Protein AF-A0A920V6V1-F1 (afdb_monomer_lite)

Foldseek 3Di:
DVLVVLVVQLVVLVVVLVVLVVVCVVPPDPVSVVVNLVSVLSNLVSVLFNCQLVVDDDDVSVVSQLVSLLSVQLVVLVVLLVVLVVCVVVVPVVSVDPVVSVVSVVSSVVSNVVSVVVSVVADWAWFADPSTIHTDSFHDAPGHPDPPRHGPNVVVVVVVVVVVD

Structure (mmCIF, N/CA/C/O backbone):
data_AF-A0A920V6V1-F1
#
_entry.id   AF-A0A920V6V1-F1
#
loop_
_atom_site.group_PDB
_atom_site.id
_atom_site.type_symbol
_atom_site.label_atom_id
_atom_site.label_alt_id
_atom_site.label_comp_id
_atom_site.label_asym_id
_atom_site.label_entity_id
_atom_site.label_seq_id
_atom_site.pdbx_PDB_ins_code
_atom_site.Cartn_x
_atom_site.Cartn_y
_atom_site.Cartn_z
_atom_site.occupancy
_atom_site.B_iso_or_equiv
_atom_site.auth_seq_id
_atom_site.auth_comp_id
_atom_site.auth_asym_id
_atom_site.auth_atom_id
_atom_site.pdbx_PDB_model_num
ATOM 1 N N . MET A 1 1 ? -4.282 -15.819 -17.082 1.00 74.38 1 MET A N 1
ATOM 2 C CA . MET A 1 1 ? -3.693 -14.475 -17.277 1.00 74.38 1 MET A CA 1
ATOM 3 C C . MET A 1 1 ? -3.784 -13.715 -15.964 1.00 74.38 1 MET A C 1
ATOM 5 O O . MET A 1 1 ? -4.889 -13.509 -15.476 1.00 74.38 1 MET A O 1
ATOM 9 N N . ILE A 1 2 ? -2.648 -13.358 -15.366 1.00 83.06 2 ILE A N 1
ATOM 10 C CA . ILE A 1 2 ? -2.590 -12.771 -14.015 1.00 83.06 2 ILE A CA 1
ATOM 11 C C . ILE A 1 2 ? -3.298 -11.410 -13.974 1.00 83.06 2 ILE A C 1
ATOM 13 O O . ILE A 1 2 ? -4.070 -11.145 -13.056 1.00 83.06 2 ILE A O 1
ATOM 17 N N . THR A 1 3 ? -3.125 -10.590 -15.011 1.00 85.62 3 THR A N 1
ATOM 18 C CA . THR A 1 3 ? -3.730 -9.257 -15.105 1.00 85.62 3 THR A CA 1
ATOM 19 C C . THR A 1 3 ? -5.258 -9.281 -15.039 1.00 85.62 3 THR A C 1
ATOM 21 O O . THR A 1 3 ? -5.847 -8.470 -14.333 1.00 85.62 3 THR A O 1
ATOM 24 N N . ILE A 1 4 ? -5.915 -10.250 -15.690 1.00 87.44 4 ILE A N 1
ATOM 25 C CA . ILE A 1 4 ? -7.382 -10.403 -15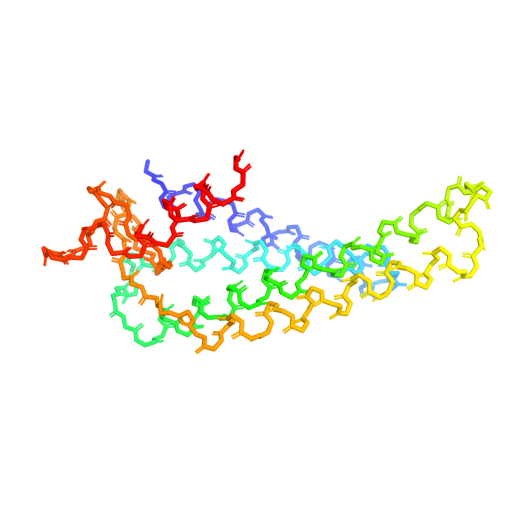.636 1.00 87.44 4 ILE A CA 1
ATOM 26 C C . ILE A 1 4 ? -7.854 -10.647 -14.198 1.00 87.44 4 ILE A C 1
ATOM 28 O O . ILE A 1 4 ? -8.864 -10.087 -13.777 1.00 87.44 4 ILE A O 1
ATOM 32 N N . GLY A 1 5 ? -7.097 -11.434 -13.427 1.00 88.38 5 GLY A N 1
ATOM 33 C CA . GLY A 1 5 ? -7.378 -11.656 -12.011 1.00 88.38 5 GLY A CA 1
ATOM 34 C C . GLY A 1 5 ? -7.348 -10.354 -11.211 1.00 88.38 5 GLY A C 1
ATOM 35 O O . GLY A 1 5 ? -8.292 -10.065 -10.483 1.00 88.38 5 GLY A O 1
ATOM 36 N N . TYR A 1 6 ? -6.320 -9.522 -11.401 1.00 89.12 6 TYR A N 1
ATOM 37 C CA . TYR A 1 6 ? -6.229 -8.224 -10.721 1.00 89.12 6 TYR A CA 1
ATOM 38 C C . TYR A 1 6 ? -7.289 -7.223 -11.179 1.00 89.12 6 TYR A C 1
ATOM 40 O O . TYR A 1 6 ? -7.801 -6.483 -10.347 1.00 89.12 6 TYR A O 1
ATOM 48 N N . ILE A 1 7 ? -7.683 -7.229 -12.457 1.00 90.25 7 ILE A N 1
ATOM 49 C CA . ILE A 1 7 ? -8.811 -6.422 -12.949 1.00 90.25 7 ILE A CA 1
ATOM 50 C C . ILE A 1 7 ? -10.103 -6.833 -12.239 1.00 90.25 7 ILE A C 1
ATOM 52 O O . ILE A 1 7 ? -10.860 -5.976 -11.786 1.00 90.25 7 ILE A O 1
ATOM 56 N N . PHE A 1 8 ? -10.346 -8.137 -12.107 1.00 93.00 8 PHE A N 1
ATOM 57 C CA . PHE A 1 8 ? -11.523 -8.651 -11.415 1.00 93.00 8 PHE A CA 1
ATOM 58 C C . PHE A 1 8 ? -11.520 -8.278 -9.926 1.00 93.00 8 PHE A C 1
ATOM 60 O O . PHE A 1 8 ? -12.523 -7.777 -9.419 1.00 93.00 8 PHE A O 1
ATOM 67 N N . ILE A 1 9 ? -10.382 -8.442 -9.241 1.00 91.94 9 ILE A N 1
ATOM 68 C CA . ILE A 1 9 ? -10.220 -8.031 -7.839 1.00 91.94 9 ILE A CA 1
ATOM 69 C C . ILE A 1 9 ? -10.428 -6.520 -7.697 1.00 91.94 9 ILE A C 1
ATOM 71 O O . ILE A 1 9 ? -11.175 -6.097 -6.820 1.00 91.94 9 ILE A O 1
ATOM 75 N N . ALA A 1 10 ? -9.835 -5.705 -8.574 1.00 92.19 10 ALA A N 1
ATOM 76 C CA . ALA A 1 10 ? -10.013 -4.257 -8.565 1.00 92.19 10 ALA A CA 1
ATOM 77 C C . ALA A 1 10 ? -11.485 -3.877 -8.774 1.00 92.19 10 ALA A C 1
ATOM 79 O O . ALA A 1 10 ? -12.010 -3.033 -8.057 1.00 92.19 10 ALA A O 1
ATOM 80 N N . PHE A 1 11 ? -12.195 -4.525 -9.696 1.00 93.81 11 PHE A N 1
ATOM 81 C CA . PHE A 1 11 ? -13.616 -4.264 -9.910 1.00 93.81 11 PHE A CA 1
ATOM 82 C C . PHE A 1 11 ? -14.463 -4.604 -8.674 1.00 93.81 11 PHE A C 1
ATOM 84 O O . PHE A 1 11 ? -15.265 -3.783 -8.226 1.00 93.81 11 PHE A O 1
ATOM 91 N N . LEU A 1 12 ? -14.255 -5.783 -8.080 1.00 93.81 12 LEU A N 1
ATOM 92 C CA . LEU A 1 12 ? -14.957 -6.184 -6.860 1.00 93.81 12 LEU A CA 1
ATOM 93 C C . LEU A 1 12 ? -14.634 -5.257 -5.685 1.00 93.81 12 LEU A C 1
ATOM 95 O O . LEU A 1 12 ? -15.541 -4.821 -4.977 1.00 93.81 12 LEU A O 1
ATOM 99 N N . ALA A 1 13 ? -13.360 -4.910 -5.501 1.00 92.31 13 ALA A N 1
ATOM 100 C CA . ALA A 1 13 ? -12.928 -3.985 -4.462 1.00 92.31 13 ALA A CA 1
ATOM 101 C C . ALA A 1 13 ? -13.545 -2.592 -4.661 1.00 92.31 13 ALA A C 1
ATOM 103 O O . ALA A 1 13 ? -13.976 -1.982 -3.686 1.00 92.31 13 ALA A O 1
ATOM 104 N N . ALA A 1 14 ? -13.678 -2.118 -5.906 1.00 92.81 14 ALA A N 1
ATOM 105 C CA . ALA A 1 14 ? -14.354 -0.861 -6.221 1.00 92.81 14 ALA A CA 1
ATOM 106 C C . ALA A 1 14 ? -15.838 -0.908 -5.838 1.00 92.81 14 ALA A C 1
ATOM 108 O O . ALA A 1 14 ? -16.343 0.014 -5.201 1.00 92.81 14 ALA A O 1
ATOM 109 N N . ALA A 1 15 ? -16.537 -1.992 -6.189 1.00 93.50 15 ALA A N 1
ATOM 110 C CA . ALA A 1 15 ? -17.945 -2.173 -5.847 1.00 93.50 15 ALA A CA 1
ATOM 111 C C . ALA A 1 15 ? -18.155 -2.197 -4.322 1.00 93.50 15 ALA A C 1
ATOM 113 O O . ALA A 1 15 ? -19.020 -1.488 -3.799 1.00 93.50 15 ALA A O 1
ATOM 114 N N . CYS A 1 16 ? -17.313 -2.941 -3.601 1.00 92.12 16 CYS A N 1
ATOM 115 C CA . CYS A 1 16 ? -17.302 -2.963 -2.140 1.00 92.12 16 CYS A CA 1
ATOM 116 C C . CYS A 1 16 ? -16.997 -1.582 -1.547 1.00 92.12 16 CYS A C 1
ATOM 118 O O . CYS A 1 16 ? -17.663 -1.168 -0.599 1.00 92.12 16 CYS A O 1
ATOM 120 N N . LEU A 1 17 ? -16.037 -0.847 -2.116 1.00 92.69 17 LEU A N 1
ATOM 121 C CA . LEU A 1 17 ? -15.670 0.495 -1.671 1.00 92.69 17 LEU A CA 1
ATOM 122 C C . LEU A 1 17 ? -16.827 1.482 -1.846 1.00 92.69 17 LEU A C 1
ATOM 124 O O . LEU A 1 17 ? -17.127 2.232 -0.920 1.00 92.69 17 LEU A O 1
ATOM 128 N N . VAL A 1 18 ? -17.510 1.460 -2.994 1.00 93.25 18 VAL A N 1
ATOM 129 C CA . VAL A 1 18 ? -18.689 2.302 -3.252 1.00 93.25 18 VAL A CA 1
ATOM 130 C C . VAL A 1 18 ? -19.800 1.980 -2.258 1.00 93.25 18 VAL A C 1
ATOM 132 O O . VAL A 1 18 ? -20.374 2.894 -1.664 1.00 93.25 18 VAL A O 1
ATOM 135 N N . TYR A 1 19 ? -20.077 0.696 -2.021 1.00 91.81 19 TYR A N 1
ATOM 136 C CA . TYR A 1 19 ? -21.077 0.279 -1.040 1.00 91.81 19 TYR A CA 1
ATOM 137 C C . TYR A 1 19 ? -20.712 0.734 0.383 1.00 91.81 19 TYR A C 1
ATOM 139 O O . TYR A 1 19 ? -21.538 1.330 1.078 1.00 91.81 19 TYR A O 1
ATOM 147 N N . ALA A 1 20 ? -19.462 0.521 0.801 1.00 88.62 20 ALA A N 1
ATOM 148 C CA . ALA A 1 20 ? -18.961 0.935 2.108 1.00 88.62 20 ALA A CA 1
ATOM 149 C C . ALA A 1 20 ? -18.998 2.462 2.281 1.00 88.62 20 ALA A C 1
ATOM 151 O O . ALA A 1 20 ? -19.408 2.950 3.334 1.00 88.62 20 ALA A O 1
ATOM 152 N N . ALA A 1 21 ? -18.640 3.223 1.245 1.00 91.06 21 ALA A N 1
ATOM 153 C CA . ALA A 1 21 ? -18.703 4.681 1.250 1.00 91.06 21 ALA A CA 1
ATOM 154 C C . ALA A 1 21 ? -20.143 5.190 1.360 1.00 91.06 21 ALA A C 1
ATOM 156 O O . ALA A 1 21 ? -20.428 6.056 2.185 1.00 91.06 21 ALA A O 1
ATOM 157 N N . GLN A 1 22 ? -21.080 4.613 0.603 1.00 91.44 22 GLN A N 1
ATOM 158 C CA . GLN A 1 22 ? -22.499 4.954 0.723 1.00 91.44 22 GLN A CA 1
ATOM 159 C C . GLN A 1 22 ? -23.052 4.630 2.117 1.00 91.44 22 GLN A C 1
ATOM 161 O O . GLN A 1 22 ? -23.811 5.422 2.680 1.00 91.44 22 GLN A O 1
ATOM 166 N N . ALA A 1 23 ? -22.672 3.487 2.691 1.00 89.12 23 ALA A N 1
ATOM 167 C CA . ALA A 1 23 ? -23.061 3.114 4.046 1.00 89.12 23 ALA A CA 1
ATOM 168 C C . ALA A 1 23 ? -22.488 4.089 5.090 1.00 89.12 23 ALA A C 1
ATOM 170 O O . ALA A 1 23 ? -23.218 4.529 5.981 1.00 89.12 23 ALA A O 1
ATOM 171 N N . TYR A 1 24 ? -21.222 4.489 4.941 1.00 89.75 24 TYR A N 1
ATOM 172 C CA . TYR A 1 24 ? -20.563 5.456 5.818 1.00 89.75 24 TYR A CA 1
ATOM 173 C C 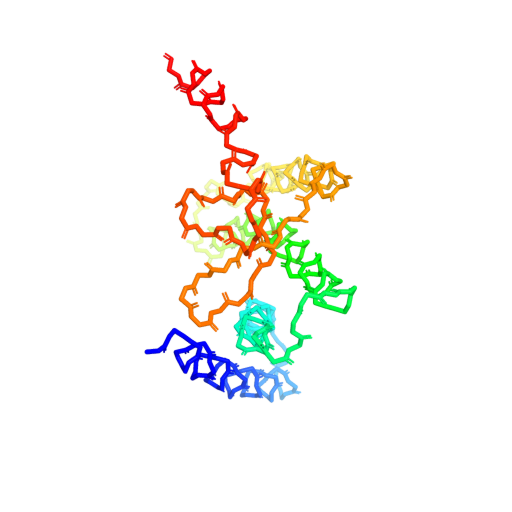. TYR A 1 24 ? -21.215 6.843 5.756 1.00 89.75 24 TYR A C 1
ATOM 175 O O . TYR A 1 24 ? -21.481 7.434 6.800 1.00 89.75 24 TYR A O 1
ATOM 183 N N . LEU A 1 25 ? -21.544 7.338 4.557 1.00 90.19 25 LEU A N 1
ATOM 184 C CA . LEU A 1 25 ? -22.213 8.633 4.381 1.00 90.19 25 LEU A CA 1
ATOM 185 C C . LEU A 1 25 ? -23.606 8.667 5.025 1.00 90.19 25 LEU A C 1
ATOM 187 O O . LEU A 1 25 ? -24.026 9.705 5.528 1.00 90.19 25 LEU A O 1
ATOM 191 N N . LYS A 1 26 ? -24.325 7.537 5.036 1.00 92.12 26 LYS A N 1
ATOM 192 C CA . LYS A 1 26 ? -25.640 7.434 5.688 1.00 92.12 26 LYS A CA 1
ATOM 193 C C . LYS A 1 26 ? -25.534 7.322 7.208 1.00 92.12 26 LYS A C 1
ATOM 195 O O . LYS A 1 26 ? -26.396 7.842 7.912 1.00 92.12 26 LYS A O 1
ATOM 200 N N . ARG A 1 27 ? -24.534 6.597 7.719 1.00 88.56 27 ARG A N 1
ATOM 201 C CA . ARG A 1 27 ? -24.313 6.374 9.157 1.00 88.56 27 ARG A CA 1
ATOM 202 C C . ARG A 1 27 ? -22.812 6.315 9.459 1.00 88.56 27 ARG A C 1
ATOM 204 O O . ARG A 1 27 ? -22.235 5.223 9.427 1.00 88.56 27 ARG A O 1
ATOM 211 N N . PRO A 1 28 ? -22.171 7.452 9.781 1.00 85.25 28 PRO A N 1
ATOM 212 C CA . PRO A 1 28 ? -20.742 7.467 10.050 1.00 85.25 28 PRO A CA 1
ATOM 213 C C . PRO A 1 28 ? -20.438 6.648 11.309 1.00 85.25 28 PRO A C 1
ATOM 215 O O . PRO A 1 28 ? -20.948 6.922 12.394 1.00 85.25 28 PRO A O 1
ATOM 218 N N . ASN A 1 29 ? -19.601 5.621 11.161 1.00 83.75 29 ASN A N 1
ATOM 219 C CA . ASN A 1 29 ? -19.160 4.751 12.250 1.00 83.75 29 ASN A CA 1
ATOM 220 C C . ASN A 1 29 ? -17.664 4.438 12.087 1.00 83.75 29 ASN A C 1
ATOM 222 O O . ASN A 1 29 ? -17.178 4.229 10.974 1.00 83.75 29 ASN A O 1
ATOM 226 N N . LYS A 1 30 ? -16.941 4.363 13.210 1.00 80.81 30 LYS A N 1
ATOM 227 C CA . LYS A 1 30 ? -15.529 3.964 13.286 1.00 80.81 30 LYS A CA 1
ATOM 228 C C . LYS A 1 30 ? -15.278 2.577 12.675 1.00 80.81 30 LYS A C 1
ATOM 230 O O . LYS A 1 30 ? -14.267 2.393 12.010 1.00 80.81 30 LYS A O 1
ATOM 235 N N . MET A 1 31 ? -16.211 1.631 12.832 1.00 75.62 31 MET A N 1
ATOM 236 C CA . MET A 1 31 ? -16.114 0.304 12.199 1.00 75.62 31 MET A CA 1
ATOM 237 C C . MET A 1 31 ? -16.175 0.377 10.668 1.00 75.62 31 MET A C 1
ATOM 239 O O . MET A 1 31 ? -15.414 -0.298 9.988 1.00 75.62 31 MET A O 1
ATOM 243 N N . LEU A 1 32 ? -17.047 1.225 10.115 1.00 79.94 32 LEU A N 1
ATOM 244 C CA . LEU A 1 32 ? -17.133 1.426 8.665 1.00 79.94 32 LEU A CA 1
ATOM 245 C C . LEU A 1 32 ? -15.858 2.076 8.122 1.00 79.94 32 LEU A C 1
ATOM 247 O O . LEU A 1 32 ? -15.385 1.673 7.068 1.00 79.94 32 LEU A O 1
ATOM 251 N N . LEU A 1 33 ? -15.258 3.010 8.865 1.00 80.88 33 LEU A N 1
ATOM 252 C CA . LEU A 1 33 ? -13.973 3.619 8.504 1.00 80.88 33 LEU A CA 1
ATOM 253 C C . LEU A 1 33 ? -12.840 2.576 8.456 1.00 80.88 33 LEU A C 1
ATOM 255 O O . LEU A 1 33 ? -12.033 2.586 7.528 1.00 80.88 33 LEU A O 1
ATOM 259 N N . LEU A 1 34 ? -12.841 1.631 9.402 1.00 77.44 34 LEU A N 1
ATOM 260 C CA . LEU A 1 34 ? -11.922 0.488 9.442 1.00 77.44 34 LEU A CA 1
ATOM 261 C C . LEU A 1 34 ? -12.076 -0.481 8.269 1.00 77.44 34 LEU A C 1
ATOM 263 O O . LEU A 1 34 ? -11.122 -1.176 7.949 1.00 77.44 34 LEU A O 1
ATOM 267 N N . ILE A 1 35 ? -13.241 -0.529 7.626 1.00 82.31 35 ILE A N 1
ATOM 268 C CA . ILE A 1 35 ? -13.458 -1.310 6.400 1.00 82.31 35 ILE A CA 1
ATOM 269 C C . ILE A 1 35 ? -13.061 -0.481 5.177 1.00 82.31 35 ILE A C 1
ATOM 271 O O . ILE A 1 35 ? -12.424 -0.983 4.253 1.00 82.31 35 ILE A O 1
ATOM 275 N N . LEU A 1 36 ? -13.414 0.803 5.172 1.00 86.94 36 LEU A N 1
ATOM 276 C CA . LEU A 1 36 ? -13.255 1.694 4.028 1.00 86.94 36 LEU A CA 1
ATOM 277 C C . LEU A 1 36 ? -11.777 1.944 3.705 1.00 86.94 36 LEU A C 1
ATOM 279 O O . LEU A 1 36 ? -11.410 1.916 2.534 1.00 86.94 36 LEU A O 1
ATOM 283 N N . CYS A 1 37 ? -10.926 2.108 4.724 1.00 86.50 37 CYS A N 1
ATOM 284 C CA . CYS A 1 37 ? -9.497 2.364 4.526 1.00 86.50 37 CYS A CA 1
ATOM 285 C C . CYS A 1 37 ? -8.730 1.158 3.926 1.00 86.50 37 CYS A C 1
ATOM 287 O O . CYS A 1 37 ? -8.089 1.319 2.890 1.00 86.50 37 CYS A O 1
ATOM 289 N N . PRO A 1 38 ? -8.826 -0.077 4.458 1.00 84.75 38 PRO A N 1
ATOM 290 C CA . PRO A 1 38 ? -8.199 -1.236 3.819 1.00 84.75 38 PRO A CA 1
ATOM 291 C C . PRO A 1 38 ? -8.803 -1.558 2.450 1.00 84.75 38 PRO A C 1
ATOM 293 O O . PRO A 1 38 ? -8.080 -1.958 1.544 1.00 84.75 38 PRO A O 1
ATOM 296 N N . THR A 1 39 ? -10.114 -1.355 2.267 1.00 87.44 39 THR A N 1
ATOM 297 C CA . THR A 1 39 ? -10.770 -1.613 0.973 1.00 87.44 39 THR A CA 1
ATOM 298 C C . THR A 1 39 ? -10.304 -0.625 -0.098 1.00 87.44 39 THR A C 1
ATOM 300 O O . THR A 1 39 ? -10.105 -1.028 -1.244 1.00 87.44 39 THR A O 1
ATOM 303 N N . SER A 1 40 ? -10.082 0.649 0.248 1.00 90.69 40 SER A N 1
ATOM 304 C CA . SER A 1 40 ? -9.546 1.632 -0.699 1.00 90.69 40 SER A CA 1
ATOM 305 C C . SER A 1 40 ? -8.095 1.332 -1.077 1.00 90.69 40 SER A C 1
ATOM 307 O O . SER A 1 40 ? -7.755 1.411 -2.258 1.00 90.69 40 SER A O 1
ATOM 309 N N . LEU A 1 41 ? -7.263 0.913 -0.115 1.00 90.06 41 LEU A N 1
ATOM 310 C CA . LEU A 1 41 ? -5.897 0.453 -0.381 1.00 90.06 41 LEU A CA 1
ATOM 311 C C . LEU A 1 41 ? -5.874 -0.788 -1.272 1.00 90.06 41 LEU A C 1
ATOM 313 O O . LEU A 1 41 ? -5.102 -0.833 -2.225 1.00 90.06 41 LEU A O 1
ATOM 317 N N . LEU A 1 42 ? -6.724 -1.775 -0.984 1.00 89.69 42 LEU A N 1
ATOM 318 C CA . LEU A 1 42 ? -6.813 -3.014 -1.756 1.00 89.69 42 LEU A CA 1
ATOM 319 C C . LEU A 1 42 ? -7.249 -2.746 -3.199 1.00 89.69 42 LEU A C 1
ATOM 321 O O . LEU A 1 42 ? -6.691 -3.317 -4.140 1.00 89.69 42 LEU A O 1
ATOM 325 N N . TRP A 1 43 ? -8.234 -1.862 -3.369 1.00 93.50 43 TRP A N 1
ATOM 326 C CA . TRP A 1 43 ? -8.667 -1.404 -4.682 1.00 93.50 43 TRP A CA 1
ATOM 327 C C . TRP A 1 43 ? -7.515 -0.751 -5.444 1.00 93.50 43 TRP A C 1
ATOM 329 O O . TRP A 1 43 ? -7.227 -1.153 -6.571 1.00 93.50 43 TRP A O 1
ATOM 339 N N . PHE A 1 44 ? -6.843 0.221 -4.821 1.00 92.69 44 PHE A N 1
ATOM 340 C CA . PHE A 1 44 ? -5.745 0.953 -5.443 1.00 92.69 44 PHE A CA 1
ATOM 341 C C . PHE A 1 44 ? -4.587 0.022 -5.814 1.00 92.69 44 PHE A C 1
ATOM 343 O O . PHE A 1 44 ? -4.088 0.093 -6.933 1.00 92.69 44 PHE A O 1
ATOM 350 N N . ASP A 1 45 ? -4.205 -0.898 -4.925 1.00 90.25 45 ASP A N 1
ATOM 351 C CA . ASP A 1 45 ? -3.138 -1.866 -5.183 1.00 90.25 45 ASP A CA 1
ATOM 352 C C . ASP A 1 45 ? -3.451 -2.760 -6.386 1.00 90.25 45 ASP A C 1
ATOM 354 O O . ASP A 1 45 ? -2.657 -2.858 -7.327 1.00 90.25 45 ASP A O 1
ATOM 358 N N . SER A 1 46 ? -4.654 -3.334 -6.398 1.00 91.38 46 SER A N 1
ATOM 359 C CA . SER A 1 46 ? -5.092 -4.227 -7.470 1.00 91.38 46 SER A CA 1
ATOM 360 C C . SER A 1 46 ? -5.215 -3.494 -8.803 1.00 91.38 46 SER A C 1
ATOM 362 O O . SER A 1 46 ? -4.829 -4.024 -9.846 1.00 91.38 46 SER A O 1
ATOM 364 N N . PHE A 1 47 ? -5.716 -2.258 -8.768 1.00 91.50 47 PHE A N 1
ATOM 365 C CA . PHE A 1 47 ? -5.831 -1.405 -9.941 1.00 91.50 47 PHE A CA 1
ATOM 366 C C . PHE A 1 47 ? -4.456 -1.073 -10.524 1.00 91.50 47 PHE A C 1
ATOM 368 O O . PHE A 1 47 ? -4.249 -1.284 -11.715 1.00 91.50 47 PHE A O 1
ATOM 375 N N . VAL A 1 48 ? -3.502 -0.635 -9.695 1.00 91.62 48 VAL A N 1
ATOM 376 C CA . VAL A 1 48 ? -2.131 -0.301 -10.115 1.00 91.62 48 VAL A CA 1
ATOM 377 C C . VAL A 1 48 ? -1.439 -1.510 -10.758 1.00 91.62 48 VAL A C 1
ATOM 379 O O . VAL A 1 48 ? -0.845 -1.373 -11.824 1.00 91.62 48 VAL A O 1
ATOM 382 N N . ILE A 1 49 ? -1.572 -2.714 -10.189 1.00 89.19 49 ILE A N 1
ATOM 383 C CA . ILE A 1 49 ? -1.016 -3.940 -10.795 1.00 89.19 49 ILE A CA 1
ATOM 384 C C . ILE A 1 49 ? -1.674 -4.242 -12.145 1.00 89.19 49 ILE A C 1
ATOM 386 O O . ILE A 1 49 ? -0.987 -4.604 -13.101 1.00 89.19 49 ILE A O 1
ATOM 390 N N . ALA A 1 50 ? -2.996 -4.095 -12.236 1.00 88.88 50 ALA A N 1
ATOM 391 C CA . ALA A 1 50 ? -3.737 -4.362 -13.462 1.00 88.88 50 ALA A CA 1
ATOM 392 C C . ALA A 1 50 ? -3.337 -3.423 -14.610 1.00 88.88 50 ALA A C 1
ATOM 394 O O . ALA A 1 50 ? -3.240 -3.856 -15.759 1.00 88.88 50 ALA A O 1
ATOM 395 N N . ILE A 1 51 ? -3.095 -2.146 -14.303 1.00 89.12 51 ILE A N 1
ATOM 396 C CA . ILE A 1 51 ? -2.715 -1.143 -15.303 1.00 89.12 51 ILE A CA 1
ATOM 397 C C . ILE A 1 51 ? -1.217 -1.152 -15.634 1.00 89.12 51 ILE A C 1
ATOM 399 O O . ILE A 1 51 ? -0.834 -0.600 -16.662 1.00 89.12 51 ILE A O 1
ATOM 403 N N . GLY A 1 52 ? -0.376 -1.783 -14.805 1.00 86.12 52 GLY A N 1
ATOM 404 C CA . GLY A 1 52 ? 1.085 -1.735 -14.927 1.00 86.12 52 GLY A CA 1
ATOM 405 C C . GLY A 1 52 ? 1.600 -2.138 -16.310 1.00 86.12 52 GLY A C 1
ATOM 406 O O . GLY A 1 52 ? 2.427 -1.439 -16.885 1.00 86.12 52 GLY A O 1
ATOM 407 N N . GLN A 1 53 ? 1.042 -3.199 -16.902 1.00 84.00 53 GLN A N 1
ATOM 408 C CA . GLN A 1 53 ? 1.416 -3.635 -18.257 1.00 84.00 53 GLN A CA 1
ATOM 409 C C . GLN A 1 53 ? 1.074 -2.612 -19.355 1.00 84.00 53 GLN A C 1
ATOM 411 O O . GLN A 1 53 ? 1.736 -2.574 -20.385 1.00 84.00 53 GLN A O 1
ATOM 416 N N . PHE A 1 54 ? 0.037 -1.791 -19.151 1.00 86.81 54 PHE A N 1
ATOM 417 C CA . PHE A 1 54 ? -0.422 -0.807 -20.134 1.00 86.81 54 PHE A CA 1
ATOM 418 C C . PHE A 1 54 ? 0.316 0.526 -19.999 1.00 86.81 54 PHE A C 1
ATOM 420 O O . PHE A 1 54 ? 0.491 1.233 -20.986 1.00 86.81 54 PHE A O 1
ATOM 427 N N . LEU A 1 55 ? 0.733 0.877 -18.779 1.00 87.69 55 LEU A N 1
ATOM 428 C CA . LEU A 1 55 ? 1.541 2.066 -18.505 1.00 87.69 55 LEU A CA 1
ATOM 429 C C . LEU A 1 55 ? 3.001 1.889 -18.914 1.00 87.69 55 LEU A C 1
ATOM 431 O O . LEU A 1 55 ? 3.631 2.865 -19.317 1.00 87.69 55 LEU A O 1
ATOM 435 N N . GLY A 1 56 ? 3.522 0.666 -18.811 1.00 86.12 56 GLY A N 1
ATOM 436 C CA . GLY A 1 56 ? 4.941 0.401 -19.001 1.00 86.12 56 GLY A CA 1
ATOM 437 C C . GLY A 1 56 ? 5.802 0.981 -17.875 1.00 86.12 56 GLY A C 1
ATOM 438 O O . GLY A 1 56 ? 5.310 1.483 -16.859 1.00 86.12 56 GLY A O 1
ATOM 439 N N . GLU A 1 57 ? 7.117 0.874 -18.043 1.00 86.31 57 GLU A N 1
ATOM 440 C CA . GLU A 1 57 ? 8.083 1.447 -17.107 1.00 86.31 57 GLU A CA 1
ATOM 441 C C . GLU A 1 57 ? 8.058 2.978 -17.194 1.00 86.31 57 GLU A C 1
ATOM 443 O O . GLU A 1 57 ? 8.048 3.558 -18.280 1.00 86.31 57 GLU A O 1
ATOM 448 N N . GLY A 1 58 ? 8.049 3.658 -16.046 1.00 87.06 58 GLY A N 1
ATOM 449 C CA . GLY A 1 58 ? 8.027 5.115 -16.032 1.00 87.06 58 GLY A CA 1
ATOM 450 C C . GLY A 1 58 ? 7.684 5.729 -14.682 1.00 87.06 58 GLY A C 1
ATOM 451 O O . GLY A 1 58 ? 7.198 5.069 -13.761 1.00 87.06 58 GLY A O 1
ATOM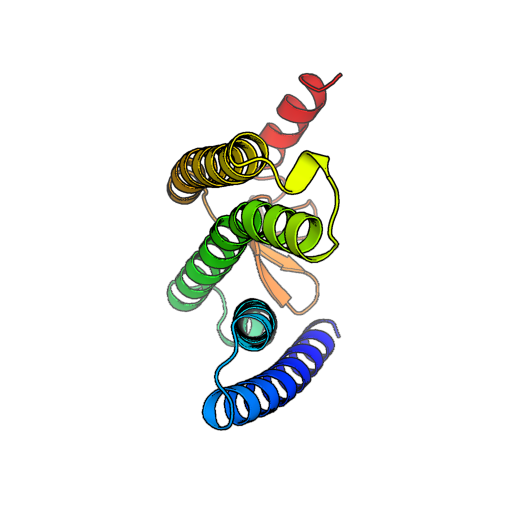 452 N N . ASN A 1 59 ? 7.896 7.044 -14.589 1.00 88.44 59 ASN A N 1
ATOM 453 C CA . ASN A 1 59 ? 7.755 7.790 -13.339 1.00 88.44 59 ASN A CA 1
ATOM 454 C C . ASN A 1 59 ? 6.327 7.734 -12.764 1.00 88.44 59 ASN A C 1
ATOM 456 O O . ASN A 1 59 ? 6.144 7.689 -11.554 1.00 88.44 59 ASN A O 1
ATOM 460 N N . LEU A 1 60 ? 5.300 7.679 -13.619 1.00 88.44 60 LEU A N 1
ATOM 461 C CA . LEU A 1 60 ? 3.909 7.588 -13.166 1.00 88.44 60 LEU A CA 1
ATOM 462 C C . LEU A 1 60 ? 3.634 6.269 -12.425 1.00 88.44 60 LEU A C 1
ATOM 464 O O . LEU A 1 60 ? 3.029 6.273 -11.352 1.00 88.44 60 LEU A O 1
ATOM 468 N N . PHE A 1 61 ? 4.110 5.148 -12.971 1.00 89.56 61 PHE A N 1
ATOM 469 C CA . PHE A 1 61 ? 3.944 3.835 -12.350 1.00 89.56 61 PHE A CA 1
ATOM 470 C C . PHE A 1 61 ? 4.828 3.677 -11.100 1.00 89.56 61 PHE A C 1
ATOM 472 O O . PHE A 1 61 ? 4.410 3.076 -10.106 1.00 89.56 61 PHE A O 1
ATOM 479 N N . LEU A 1 62 ? 6.008 4.303 -11.105 1.00 89.50 62 LEU A N 1
ATOM 480 C CA . LEU A 1 62 ? 6.889 4.386 -9.944 1.00 89.50 62 LEU A CA 1
ATOM 481 C C . LEU A 1 62 ? 6.236 5.162 -8.787 1.00 89.50 62 LEU A C 1
ATOM 483 O O . LEU A 1 62 ? 6.163 4.650 -7.673 1.00 89.50 62 LEU A O 1
ATOM 487 N N . ILE A 1 63 ? 5.675 6.350 -9.045 1.00 90.62 63 ILE A N 1
ATOM 488 C CA . ILE A 1 63 ? 4.960 7.146 -8.030 1.00 90.62 63 ILE A CA 1
ATOM 489 C C . ILE A 1 63 ? 3.767 6.362 -7.468 1.00 90.62 63 ILE A C 1
ATOM 491 O O . ILE A 1 63 ? 3.579 6.310 -6.252 1.00 90.62 63 ILE A O 1
ATOM 495 N N . ALA A 1 64 ? 2.981 5.706 -8.329 1.00 90.81 64 ALA A N 1
ATOM 496 C CA . ALA A 1 64 ? 1.868 4.869 -7.885 1.00 90.81 64 ALA A CA 1
ATOM 497 C C . ALA A 1 64 ? 2.340 3.724 -6.969 1.00 90.81 64 ALA A C 1
ATOM 499 O O . ALA A 1 64 ? 1.682 3.405 -5.976 1.00 90.81 64 ALA A O 1
ATOM 500 N N . THR A 1 65 ? 3.510 3.150 -7.261 1.00 89.88 65 THR A N 1
ATOM 501 C CA . THR A 1 65 ? 4.146 2.138 -6.412 1.00 89.88 65 THR A CA 1
ATOM 502 C C . THR A 1 65 ? 4.551 2.716 -5.059 1.00 89.88 65 THR A C 1
ATOM 504 O O . THR A 1 65 ? 4.202 2.119 -4.042 1.00 89.88 65 THR A O 1
ATOM 507 N N . TYR A 1 66 ? 5.195 3.886 -5.019 1.00 89.12 66 TYR A N 1
ATOM 508 C CA . TYR A 1 66 ? 5.556 4.553 -3.763 1.00 89.12 66 TYR A CA 1
ATOM 509 C C . TYR A 1 66 ? 4.338 4.807 -2.875 1.00 89.12 66 TYR A C 1
ATOM 511 O O . TYR A 1 66 ? 4.376 4.495 -1.685 1.00 89.12 66 TYR A O 1
ATOM 519 N N . ILE A 1 67 ? 3.241 5.316 -3.446 1.00 89.94 67 ILE A N 1
ATOM 520 C CA . ILE A 1 67 ? 1.999 5.582 -2.703 1.00 89.94 67 ILE A CA 1
ATOM 521 C C . ILE A 1 67 ? 1.471 4.288 -2.086 1.00 89.94 67 ILE A C 1
ATOM 523 O O . ILE A 1 67 ? 1.177 4.233 -0.896 1.00 89.94 67 ILE A O 1
ATOM 527 N N . ARG A 1 68 ? 1.379 3.233 -2.892 1.00 89.19 68 ARG A N 1
ATOM 528 C CA . ARG A 1 68 ? 0.852 1.925 -2.497 1.00 89.19 68 ARG A CA 1
ATOM 529 C C . ARG A 1 68 ? 1.686 1.252 -1.413 1.00 89.19 68 ARG A C 1
ATOM 531 O O . ARG A 1 68 ? 1.121 0.704 -0.466 1.00 89.19 68 ARG A O 1
ATOM 538 N N . TYR A 1 69 ? 3.007 1.315 -1.553 1.00 86.31 69 TYR A N 1
ATOM 539 C CA . TYR A 1 69 ? 3.952 0.748 -0.600 1.00 86.31 69 TYR A CA 1
ATOM 540 C C . TYR A 1 69 ? 3.913 1.510 0.727 1.00 86.31 69 TYR A C 1
ATOM 542 O O . TYR A 1 69 ? 3.713 0.905 1.777 1.00 86.31 69 TYR A O 1
ATOM 550 N N . SER A 1 70 ? 3.968 2.845 0.668 1.00 86.44 70 SER A N 1
ATOM 551 C CA . SER A 1 70 ? 3.863 3.723 1.842 1.00 86.44 70 SER A CA 1
ATOM 552 C C . SER A 1 70 ? 2.538 3.536 2.575 1.00 86.44 70 SER A C 1
ATOM 554 O O . SER A 1 70 ? 2.506 3.452 3.799 1.00 86.44 70 SER A O 1
ATOM 556 N N . ALA A 1 71 ? 1.435 3.429 1.831 1.00 86.00 71 ALA A N 1
ATOM 557 C CA . ALA A 1 71 ? 0.114 3.228 2.403 1.00 86.00 71 ALA A CA 1
ATOM 558 C C . ALA A 1 71 ? 0.013 1.885 3.141 1.00 86.00 71 ALA A C 1
ATOM 560 O O . ALA A 1 71 ? -0.492 1.851 4.260 1.00 86.00 71 ALA A O 1
ATOM 561 N N . HIS A 1 72 ? 0.519 0.793 2.555 1.00 81.62 72 HIS A N 1
ATOM 562 C CA . HIS A 1 72 ? 0.536 -0.515 3.217 1.00 81.62 72 HIS A CA 1
ATOM 563 C C . HIS A 1 72 ? 1.398 -0.505 4.479 1.00 81.62 72 HIS A C 1
ATOM 565 O O . HIS A 1 72 ? 0.938 -0.936 5.535 1.00 81.62 72 HIS A O 1
ATOM 571 N N . TRP A 1 73 ? 2.619 0.017 4.376 1.00 83.00 73 TRP A N 1
ATOM 572 C CA . TRP A 1 73 ? 3.566 0.042 5.486 1.00 83.00 73 TRP A CA 1
ATOM 573 C C . TRP A 1 73 ? 3.068 0.903 6.643 1.00 83.00 73 TRP A C 1
ATOM 575 O O . TRP A 1 73 ? 3.159 0.487 7.786 1.00 83.00 73 TRP A O 1
ATOM 585 N N . LEU A 1 74 ? 2.430 2.044 6.373 1.00 82.38 74 LEU A N 1
ATOM 586 C CA . LEU A 1 74 ? 1.891 2.892 7.437 1.00 82.38 74 LEU A CA 1
ATOM 587 C C . LEU A 1 74 ? 0.597 2.336 8.057 1.00 82.38 74 LEU A C 1
ATOM 589 O O . LEU A 1 74 ? 0.311 2.584 9.227 1.00 82.38 74 LEU A O 1
ATOM 593 N N . MET A 1 75 ? -0.199 1.585 7.290 1.00 83.12 75 MET A N 1
ATOM 594 C CA . MET A 1 75 ? -1.457 1.009 7.777 1.00 83.12 75 MET A CA 1
ATOM 595 C C . MET A 1 75 ? -1.254 -0.199 8.693 1.00 83.12 75 MET A C 1
ATOM 597 O O . MET A 1 75 ? -2.046 -0.389 9.618 1.00 83.12 75 MET A O 1
ATOM 601 N N . LEU A 1 76 ? -0.213 -1.004 8.468 1.00 84.19 76 LEU A N 1
ATOM 602 C CA . LEU A 1 76 ? 0.046 -2.210 9.259 1.00 84.19 76 LEU A CA 1
ATOM 603 C C . LEU A 1 76 ? 0.226 -1.916 10.765 1.00 84.19 76 LEU A C 1
ATOM 605 O O . LEU A 1 76 ? -0.482 -2.531 11.567 1.00 84.19 76 LEU A O 1
ATOM 609 N N . PRO A 1 77 ? 1.054 -0.940 11.186 1.00 88.06 77 PRO A N 1
ATOM 610 C CA . PRO A 1 77 ? 1.202 -0.586 12.594 1.00 88.06 77 PRO A CA 1
ATOM 611 C C . PRO A 1 77 ? -0.087 -0.074 13.241 1.00 88.06 77 PRO A C 1
ATOM 613 O O . PRO A 1 77 ? -0.318 -0.279 14.433 1.00 88.06 77 PRO A O 1
ATOM 616 N N . LEU A 1 78 ? -0.973 0.569 12.473 1.00 86.31 78 LEU A N 1
ATOM 617 C CA . LEU A 1 78 ? -2.253 1.045 13.002 1.00 86.31 78 LEU A CA 1
ATOM 618 C C . LEU A 1 78 ? -3.160 -0.118 13.430 1.00 86.31 78 LEU A C 1
ATOM 620 O O . LEU A 1 78 ? -3.976 0.055 14.341 1.00 86.31 78 LEU A O 1
ATOM 624 N N . PHE A 1 79 ? -2.984 -1.319 12.866 1.00 85.62 79 PHE A N 1
ATOM 625 C CA . PHE A 1 79 ? -3.721 -2.501 13.312 1.00 85.62 79 PHE A CA 1
ATOM 626 C C . PHE A 1 79 ? -3.365 -2.946 14.735 1.00 85.62 79 PHE A C 1
ATOM 628 O O . PHE A 1 79 ? -4.216 -3.561 15.376 1.00 85.62 79 PHE A O 1
ATOM 635 N N . PHE A 1 80 ? -2.205 -2.570 15.293 1.00 88.44 80 PHE A N 1
ATOM 636 C CA . PHE A 1 80 ? -1.931 -2.783 16.721 1.00 88.44 80 PHE A CA 1
ATOM 637 C C . PHE A 1 80 ? -2.953 -2.048 17.595 1.00 88.44 80 PHE A C 1
ATOM 639 O O . PHE A 1 80 ? -3.526 -2.626 18.517 1.00 88.44 80 PHE A O 1
ATOM 646 N N . ILE A 1 81 ? -3.251 -0.789 17.267 1.00 88.75 81 ILE A N 1
ATOM 647 C CA . ILE A 1 81 ? -4.238 0.014 18.000 1.00 88.75 81 ILE A CA 1
ATOM 648 C C . ILE A 1 81 ? -5.629 -0.609 17.855 1.00 88.75 81 ILE A C 1
ATOM 650 O O . ILE A 1 81 ? -6.365 -0.721 18.835 1.00 88.75 81 ILE A O 1
ATOM 654 N N . VAL A 1 82 ? -5.979 -1.056 16.646 1.00 87.00 82 VAL A N 1
ATOM 655 C CA . VAL A 1 82 ? -7.257 -1.728 16.370 1.00 87.00 82 VAL A CA 1
ATOM 656 C C . VAL A 1 82 ? -7.397 -3.008 17.185 1.00 87.00 82 VAL A C 1
ATOM 658 O O . VAL A 1 82 ? -8.435 -3.201 17.812 1.00 87.00 82 VAL A O 1
ATOM 661 N N . ALA A 1 83 ? -6.360 -3.845 17.238 1.00 87.31 83 ALA A N 1
ATOM 662 C CA . ALA A 1 83 ? -6.353 -5.057 18.047 1.00 87.31 83 ALA A CA 1
ATOM 663 C C . ALA A 1 83 ? -6.582 -4.739 19.533 1.00 87.31 83 ALA A C 1
ATOM 665 O O . ALA A 1 83 ? -7.446 -5.349 20.164 1.00 87.31 83 ALA A O 1
ATOM 666 N N . GLY A 1 84 ? -5.898 -3.722 20.070 1.00 87.69 84 GLY A N 1
ATOM 667 C CA . GLY A 1 84 ? -6.123 -3.247 21.437 1.00 87.69 84 GLY A CA 1
ATOM 668 C C . GLY A 1 84 ? -7.561 -2.772 21.678 1.00 87.69 84 GLY A C 1
ATOM 669 O O . GLY A 1 84 ? -8.180 -3.136 22.678 1.00 87.69 84 GLY A O 1
ATOM 670 N N . MET A 1 85 ? -8.138 -2.014 20.738 1.00 86.06 85 MET A N 1
ATOM 671 C CA . MET A 1 85 ? -9.534 -1.571 20.825 1.00 86.06 85 MET A CA 1
ATOM 672 C C . MET A 1 85 ? -10.529 -2.735 20.782 1.00 86.06 85 MET A C 1
ATOM 674 O O . MET A 1 85 ? -11.513 -2.700 21.516 1.00 86.06 85 MET A O 1
ATOM 678 N N . ILE A 1 86 ? -10.291 -3.751 19.947 1.00 86.81 86 ILE A N 1
ATOM 679 C CA . ILE A 1 86 ? -11.142 -4.947 19.864 1.00 86.81 86 ILE A CA 1
ATOM 680 C C . ILE A 1 86 ? -11.079 -5.727 21.177 1.00 86.81 86 ILE A C 1
ATOM 682 O O . ILE A 1 86 ? -12.125 -6.058 21.723 1.00 86.81 86 ILE A O 1
ATOM 686 N N . LEU A 1 87 ? -9.881 -5.961 21.724 1.00 88.31 87 LEU A N 1
ATOM 687 C CA . LEU A 1 87 ? -9.709 -6.646 23.010 1.00 88.31 87 LEU A CA 1
ATOM 688 C C . LEU A 1 87 ? -10.420 -5.907 24.147 1.00 88.31 87 LEU A C 1
ATOM 690 O O . LEU A 1 87 ? -11.088 -6.525 24.971 1.00 88.31 87 LEU A O 1
ATOM 694 N N . ARG A 1 88 ? -10.321 -4.575 24.166 1.00 86.56 88 ARG A N 1
ATOM 695 C CA . ARG A 1 88 ? -11.024 -3.744 25.145 1.00 86.56 88 ARG A CA 1
ATOM 696 C C . ARG A 1 88 ? -12.540 -3.754 24.944 1.00 86.56 88 ARG A C 1
ATOM 698 O O . ARG A 1 88 ? -13.267 -3.716 25.925 1.00 86.56 88 ARG A O 1
ATOM 705 N N . GLY A 1 89 ? -13.010 -3.785 23.697 1.00 84.81 89 GLY A N 1
ATOM 706 C CA . GLY A 1 89 ? -14.433 -3.884 23.359 1.00 84.81 89 GLY A CA 1
ATOM 707 C C . GLY A 1 89 ? -15.034 -5.275 23.578 1.00 84.81 89 GLY A C 1
ATOM 708 O O . GLY A 1 89 ? -16.251 -5.394 23.631 1.00 84.81 89 GLY A O 1
ATOM 709 N N . ALA A 1 90 ? -14.197 -6.305 23.709 1.00 87.06 90 ALA A N 1
ATOM 710 C CA . ALA A 1 90 ? -14.579 -7.673 24.051 1.00 87.06 90 ALA A CA 1
ATOM 711 C C . ALA A 1 90 ? -14.461 -7.968 25.562 1.00 87.06 90 ALA A C 1
ATOM 713 O O . ALA A 1 90 ? -14.438 -9.130 25.955 1.00 87.06 90 ALA A O 1
ATOM 714 N N . ASP A 1 91 ? -14.356 -6.924 26.394 1.00 86.62 91 ASP A N 1
ATOM 715 C CA . ASP A 1 91 ? -14.342 -6.992 27.861 1.00 86.62 91 ASP A CA 1
ATOM 716 C C . ASP A 1 91 ? -13.239 -7.879 28.473 1.00 86.62 91 ASP A C 1
ATOM 718 O O . ASP A 1 91 ? -13.360 -8.369 29.596 1.00 86.62 91 ASP A O 1
ATOM 722 N N . PHE A 1 92 ? -12.105 -8.048 27.783 1.00 88.06 92 PHE A N 1
ATOM 723 C CA . PHE A 1 92 ? -10.936 -8.688 28.388 1.00 88.06 92 PHE A CA 1
ATOM 724 C C . PHE A 1 92 ? -10.373 -7.813 29.519 1.00 88.06 92 PHE A C 1
ATOM 726 O O . PHE A 1 92 ? -9.908 -6.693 29.284 1.00 88.06 92 PHE A O 1
ATOM 733 N N . GLU A 1 93 ? -10.341 -8.349 30.743 1.00 84.38 93 GLU A N 1
ATOM 734 C CA . GLU A 1 93 ? -9.944 -7.606 31.950 1.00 84.38 93 GLU A CA 1
ATOM 735 C C . GLU A 1 93 ? -8.558 -6.958 31.829 1.00 84.38 93 GLU A C 1
ATOM 737 O O . GLU A 1 93 ? -8.379 -5.800 32.209 1.00 84.38 93 GLU A O 1
ATOM 742 N N . PHE A 1 94 ? -7.581 -7.642 31.223 1.00 85.25 94 PHE A N 1
ATOM 743 C CA . PHE A 1 94 ? -6.238 -7.083 31.040 1.00 85.25 94 PHE A CA 1
ATOM 744 C C . PHE A 1 94 ? -6.218 -5.914 30.036 1.00 85.25 94 PHE A C 1
ATOM 746 O O . PHE A 1 94 ? -5.498 -4.937 30.241 1.00 85.25 94 PHE A O 1
ATOM 753 N N . ALA A 1 95 ? -7.027 -5.971 28.974 1.00 80.25 95 ALA A N 1
ATOM 754 C CA . ALA A 1 95 ? -7.084 -4.950 27.925 1.00 80.25 95 ALA A CA 1
ATOM 755 C C . ALA A 1 95 ? -7.863 -3.694 28.352 1.00 80.25 95 ALA A C 1
ATOM 757 O O . ALA A 1 95 ? -7.721 -2.629 27.745 1.00 80.25 95 ALA A O 1
ATOM 758 N N . SER A 1 96 ? -8.648 -3.790 29.430 1.00 81.06 96 SER A N 1
ATOM 759 C CA . SER A 1 96 ? -9.305 -2.642 30.064 1.00 81.06 96 SER A CA 1
ATOM 760 C C . SER A 1 96 ? -8.303 -1.649 30.680 1.00 81.06 96 SER A C 1
ATOM 762 O O . SER A 1 96 ? -8.603 -0.460 30.829 1.00 81.06 96 SER A O 1
ATOM 764 N N . ASN A 1 97 ? -7.084 -2.111 30.986 1.00 89.19 97 ASN A N 1
ATOM 765 C CA . ASN A 1 97 ? -6.035 -1.306 31.588 1.00 89.19 97 ASN A CA 1
ATOM 766 C C . ASN A 1 97 ? -5.456 -0.282 30.591 1.00 89.19 97 ASN A C 1
ATOM 768 O O . ASN A 1 97 ? -4.972 -0.625 29.510 1.00 89.19 97 ASN A O 1
ATOM 772 N N . LYS A 1 98 ? -5.413 0.996 30.997 1.00 88.56 98 LYS A N 1
ATOM 773 C CA . LYS A 1 98 ? -4.811 2.089 30.213 1.00 88.56 98 LYS A CA 1
ATOM 774 C C . LYS A 1 98 ? -3.350 1.830 29.825 1.00 88.56 98 LYS A C 1
ATOM 776 O O . LYS A 1 98 ? -2.930 2.292 28.769 1.00 88.56 98 LYS A O 1
ATOM 781 N N . TYR A 1 99 ? -2.594 1.088 30.638 1.00 92.12 99 TYR A N 1
ATOM 782 C CA . TYR A 1 99 ? -1.197 0.752 30.345 1.00 92.12 99 TYR A CA 1
ATOM 783 C C . TYR A 1 99 ? -1.073 -0.249 29.191 1.00 92.12 99 TYR A C 1
ATOM 785 O O . TYR A 1 99 ? -0.183 -0.104 28.360 1.00 92.12 99 TYR A O 1
ATOM 793 N N . VAL A 1 100 ? -2.002 -1.205 29.083 1.00 89.94 100 VAL A N 1
ATOM 794 C CA . VAL A 1 100 ? -2.028 -2.176 27.976 1.00 89.94 100 VAL A CA 1
ATOM 795 C C . VAL A 1 100 ? -2.383 -1.479 26.665 1.00 89.94 100 VAL A C 1
ATOM 797 O O . VAL A 1 100 ? -1.702 -1.674 25.664 1.00 89.94 100 VAL A O 1
ATOM 800 N N . MET A 1 101 ? -3.370 -0.578 26.674 1.00 90.19 101 MET A N 1
ATOM 801 C CA . MET A 1 101 ? -3.628 0.276 25.507 1.00 90.19 101 MET A CA 1
ATOM 802 C C . MET A 1 101 ? -2.436 1.181 25.175 1.00 90.19 101 MET A C 1
ATOM 804 O O . MET A 1 101 ? -2.122 1.365 24.002 1.00 90.19 101 MET A O 1
ATOM 808 N N . GLY A 1 102 ? -1.748 1.711 26.191 1.00 92.25 102 GLY A N 1
ATOM 809 C CA . GLY A 1 102 ? -0.503 2.461 26.026 1.00 92.25 102 GLY A CA 1
ATOM 810 C C . GLY A 1 102 ? 0.572 1.663 25.286 1.00 92.25 102 GLY A C 1
ATOM 811 O O . GLY A 1 102 ? 1.202 2.202 24.382 1.00 92.25 102 GLY A O 1
ATOM 812 N N . LEU A 1 103 ? 0.723 0.371 25.594 1.00 94.00 103 LEU A N 1
ATOM 813 C CA . LEU A 1 103 ? 1.652 -0.517 24.893 1.00 94.00 103 LEU A CA 1
ATOM 814 C C . LEU A 1 103 ? 1.307 -0.654 23.403 1.00 94.00 103 LEU A C 1
ATOM 816 O O . LEU A 1 103 ? 2.199 -0.525 22.573 1.00 94.00 103 LEU A O 1
ATOM 820 N N . PHE A 1 104 ? 0.031 -0.848 23.048 1.00 92.81 104 PHE A N 1
ATOM 821 C CA . PHE A 1 104 ? -0.387 -0.903 21.639 1.00 92.81 104 PHE A CA 1
ATOM 822 C C . PHE A 1 104 ? -0.081 0.398 20.885 1.00 92.81 104 PHE A C 1
ATOM 824 O O . PHE A 1 104 ? 0.366 0.344 19.740 1.00 92.81 104 PHE A O 1
ATOM 831 N N . TYR A 1 105 ? -0.270 1.560 21.520 1.00 92.44 105 TYR A N 1
ATOM 832 C CA . TYR A 1 105 ? 0.124 2.842 20.927 1.00 92.44 105 TYR A CA 1
ATOM 833 C C . TYR A 1 105 ? 1.641 2.965 20.763 1.00 92.44 105 TYR A C 1
ATOM 835 O O . TYR A 1 105 ? 2.096 3.390 19.706 1.00 92.44 105 TYR A O 1
ATOM 843 N N . ILE A 1 106 ? 2.421 2.580 21.777 1.00 95.12 106 ILE A N 1
ATOM 844 C CA . ILE A 1 106 ? 3.889 2.619 21.720 1.00 95.12 106 ILE A CA 1
ATOM 845 C C . ILE A 1 106 ? 4.406 1.708 20.605 1.00 95.12 106 ILE A C 1
ATOM 847 O O . ILE A 1 106 ? 5.244 2.142 19.823 1.00 95.12 106 ILE A O 1
ATOM 851 N N . LEU A 1 107 ? 3.879 0.484 20.490 1.00 93.75 107 LEU A N 1
ATOM 852 C CA . LEU A 1 107 ? 4.233 -0.443 19.414 1.00 93.75 107 LEU A CA 1
ATOM 853 C C . LEU A 1 107 ? 3.902 0.146 18.042 1.00 93.75 107 LEU A C 1
ATOM 855 O O . LEU A 1 107 ? 4.759 0.151 17.164 1.00 93.75 107 LEU A O 1
ATOM 859 N N . ALA A 1 108 ? 2.699 0.700 17.867 1.00 92.44 108 ALA A N 1
ATOM 860 C CA . ALA A 1 108 ? 2.316 1.333 16.609 1.00 92.44 108 ALA A CA 1
ATOM 861 C C . ALA A 1 108 ? 3.267 2.480 16.235 1.00 92.44 108 ALA A C 1
ATOM 863 O O . ALA A 1 108 ? 3.747 2.532 15.109 1.00 92.44 108 ALA A O 1
ATOM 864 N N . VAL A 1 109 ? 3.586 3.371 17.179 1.00 92.75 109 VAL A N 1
ATOM 865 C CA . VAL A 1 109 ? 4.516 4.488 16.945 1.00 92.75 109 VAL A CA 1
ATOM 866 C C . VAL A 1 109 ? 5.926 3.988 16.633 1.00 92.75 109 VAL A C 1
ATOM 868 O O . VAL A 1 109 ? 6.556 4.508 15.718 1.00 92.75 109 VAL A O 1
ATOM 871 N N . PHE A 1 110 ? 6.411 2.979 17.357 1.00 92.69 110 PHE A N 1
ATOM 872 C CA . PHE A 1 110 ? 7.726 2.385 17.126 1.00 92.69 110 PHE A CA 1
ATOM 873 C C . PHE A 1 110 ? 7.855 1.844 15.698 1.00 92.69 110 PHE A C 1
ATOM 875 O O . PHE A 1 110 ? 8.778 2.236 14.987 1.00 92.69 110 PHE A O 1
ATOM 882 N N . PHE A 1 111 ? 6.899 1.019 15.255 1.00 90.75 111 PHE A N 1
ATOM 883 C CA . PHE A 1 111 ? 6.909 0.488 13.893 1.00 90.75 111 PHE A CA 1
ATOM 884 C C . PHE A 1 111 ? 6.721 1.587 12.846 1.00 90.75 111 PHE A C 1
ATOM 886 O O . PHE A 1 111 ? 7.434 1.580 11.858 1.00 90.75 111 PHE A O 1
ATOM 893 N N . ILE A 1 112 ? 5.868 2.594 13.083 1.00 89.56 112 ILE A N 1
ATOM 894 C CA . ILE A 1 112 ? 5.738 3.738 12.163 1.00 89.56 112 ILE A CA 1
ATOM 895 C C . ILE A 1 112 ? 7.076 4.462 11.978 1.00 89.56 112 ILE A C 1
ATOM 897 O O . ILE A 1 112 ? 7.425 4.800 10.852 1.00 89.56 112 ILE A O 1
ATOM 901 N N . ILE A 1 113 ? 7.819 4.725 13.057 1.00 89.00 113 ILE A N 1
ATOM 902 C CA . ILE A 1 113 ? 9.116 5.413 12.976 1.00 89.00 113 ILE A CA 1
ATOM 903 C C . ILE A 1 113 ? 10.129 4.560 12.208 1.00 89.00 113 ILE A C 1
ATOM 905 O O . ILE A 1 113 ? 10.830 5.078 11.335 1.00 89.00 113 ILE A O 1
ATOM 909 N N . GLU A 1 114 ? 10.196 3.266 12.516 1.00 86.38 114 GLU A N 1
ATOM 910 C CA . GLU A 1 114 ? 11.126 2.349 11.862 1.00 86.38 114 GLU A CA 1
ATOM 911 C C . GLU A 1 114 ? 10.791 2.185 10.370 1.00 86.38 114 GLU A C 1
ATOM 913 O O . GLU A 1 114 ? 11.670 2.337 9.518 1.00 86.38 114 GLU A O 1
ATOM 918 N N . ASP A 1 115 ? 9.515 1.996 10.037 1.00 84.12 115 ASP A N 1
ATOM 919 C CA . ASP A 1 115 ? 9.010 1.854 8.670 1.00 84.12 115 ASP A CA 1
ATOM 920 C C . ASP A 1 115 ? 9.186 3.146 7.865 1.00 84.12 115 ASP A C 1
ATOM 922 O O . ASP A 1 115 ? 9.590 3.107 6.701 1.00 84.12 115 ASP A O 1
ATOM 926 N N . PHE A 1 116 ? 8.959 4.313 8.480 1.00 83.38 116 PHE A N 1
ATOM 927 C CA . PHE A 1 116 ? 9.161 5.606 7.826 1.00 83.38 116 PHE A CA 1
ATOM 928 C C . PHE A 1 116 ? 10.610 5.784 7.378 1.00 83.38 116 PHE A C 1
ATOM 930 O O . PHE A 1 116 ? 10.847 6.256 6.270 1.00 83.38 116 PHE A O 1
ATOM 937 N N . ARG A 1 117 ? 11.587 5.351 8.188 1.00 80.88 117 ARG A N 1
ATOM 938 C CA . ARG A 1 117 ? 13.003 5.375 7.795 1.00 80.88 117 ARG A CA 1
ATOM 939 C C . ARG A 1 117 ? 13.260 4.504 6.564 1.00 80.88 117 ARG A C 1
ATOM 941 O O . ARG A 1 117 ? 14.013 4.907 5.683 1.00 80.88 117 ARG A O 1
ATOM 948 N N . HIS A 1 118 ? 12.629 3.336 6.492 1.00 78.19 118 HIS A N 1
ATOM 949 C CA . HIS A 1 118 ? 12.809 2.405 5.381 1.00 78.19 118 HIS A CA 1
ATOM 950 C C . HIS A 1 118 ? 12.207 2.934 4.073 1.00 78.19 118 HIS A C 1
ATOM 952 O O . HIS A 1 118 ? 12.816 2.748 3.025 1.00 78.19 118 HIS A O 1
ATOM 958 N N . ILE A 1 119 ? 11.085 3.666 4.113 1.00 78.69 119 ILE A N 1
ATOM 959 C CA . ILE A 1 119 ? 10.450 4.238 2.909 1.00 78.69 119 ILE A CA 1
ATOM 960 C C . ILE A 1 119 ? 11.419 5.114 2.087 1.00 78.69 119 ILE A C 1
ATOM 962 O O . ILE A 1 119 ? 11.325 5.123 0.862 1.00 78.69 119 ILE A O 1
ATOM 966 N N . PHE A 1 120 ? 12.369 5.809 2.725 1.00 74.56 120 PHE A N 1
ATOM 967 C CA . PHE A 1 120 ? 13.343 6.669 2.026 1.00 74.56 120 PHE A CA 1
ATOM 968 C C . PHE A 1 120 ? 14.592 5.946 1.516 1.00 74.56 120 PHE A C 1
ATOM 970 O O . PHE A 1 120 ? 15.332 6.523 0.727 1.00 74.56 120 PHE A O 1
ATOM 977 N N . ILE A 1 121 ? 14.856 4.728 1.990 1.00 76.31 121 ILE A N 1
ATOM 978 C CA . ILE A 1 121 ? 16.073 3.963 1.664 1.00 76.31 121 ILE A CA 1
ATOM 979 C C . ILE A 1 121 ? 15.764 2.869 0.631 1.00 76.31 121 ILE A C 1
ATOM 981 O O . ILE A 1 121 ? 16.664 2.270 0.053 1.00 76.31 121 ILE A O 1
ATOM 985 N N . ILE A 1 122 ? 14.481 2.595 0.394 1.00 77.94 122 ILE A N 1
ATOM 986 C CA . ILE A 1 122 ? 14.047 1.567 -0.540 1.00 77.94 122 ILE A CA 1
ATOM 987 C C . ILE A 1 122 ? 14.124 2.086 -1.976 1.00 77.94 122 ILE A C 1
ATOM 989 O O . ILE A 1 122 ? 13.392 2.997 -2.375 1.00 77.94 122 ILE A O 1
ATOM 993 N N . ASP A 1 123 ? 14.954 1.407 -2.760 1.00 83.81 123 ASP A N 1
ATOM 994 C CA . ASP A 1 123 ? 14.945 1.486 -4.211 1.00 83.81 123 ASP A CA 1
ATOM 995 C C . ASP A 1 123 ? 13.953 0.479 -4.797 1.00 83.81 123 ASP A C 1
ATOM 997 O O . ASP A 1 123 ? 13.825 -0.662 -4.340 1.00 83.81 123 ASP A O 1
ATOM 1001 N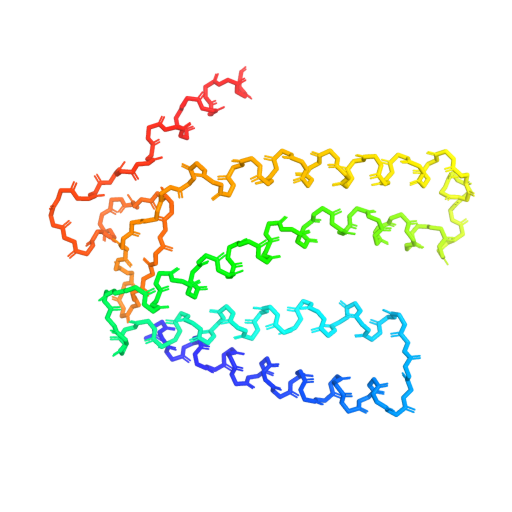 N . PHE A 1 124 ? 13.247 0.914 -5.836 1.00 85.81 124 PHE A N 1
ATOM 1002 C CA . PHE A 1 124 ? 12.288 0.095 -6.559 1.00 85.81 124 PHE A CA 1
ATOM 1003 C C . PHE A 1 124 ? 12.814 -0.247 -7.948 1.00 85.81 124 PHE A C 1
ATOM 1005 O O . PHE A 1 124 ? 13.134 0.634 -8.744 1.00 85.81 124 PHE A O 1
ATOM 1012 N N . TYR A 1 125 ? 12.805 -1.536 -8.264 1.00 87.50 125 TYR A N 1
ATOM 1013 C CA . TYR A 1 125 ? 13.273 -2.086 -9.529 1.00 87.50 125 TYR A CA 1
ATOM 1014 C C . TYR A 1 125 ? 12.106 -2.717 -10.297 1.00 87.50 125 TYR A C 1
ATOM 1016 O O . TYR A 1 125 ? 11.219 -3.311 -9.675 1.00 87.50 125 TYR A O 1
ATOM 1024 N N . PRO A 1 126 ? 12.054 -2.591 -11.633 1.00 88.94 126 PRO A N 1
ATOM 1025 C CA . PRO A 1 126 ? 10.999 -3.207 -12.424 1.00 88.94 126 PRO A CA 1
ATOM 1026 C C . PRO A 1 126 ? 11.184 -4.731 -12.476 1.00 88.94 126 PRO A C 1
ATOM 1028 O O . PRO A 1 126 ? 12.242 -5.245 -12.839 1.00 88.94 126 PRO A O 1
ATOM 1031 N N . ALA A 1 127 ? 10.122 -5.451 -12.136 1.00 88.56 127 ALA A N 1
ATOM 1032 C CA . ALA A 1 127 ? 9.999 -6.891 -12.262 1.00 88.56 127 ALA A CA 1
ATOM 1033 C C . ALA A 1 127 ? 8.791 -7.255 -13.133 1.00 88.56 127 ALA A C 1
ATOM 1035 O O . ALA A 1 127 ? 7.683 -6.729 -12.980 1.00 88.56 127 ALA A O 1
ATOM 1036 N N . CYS A 1 128 ? 9.027 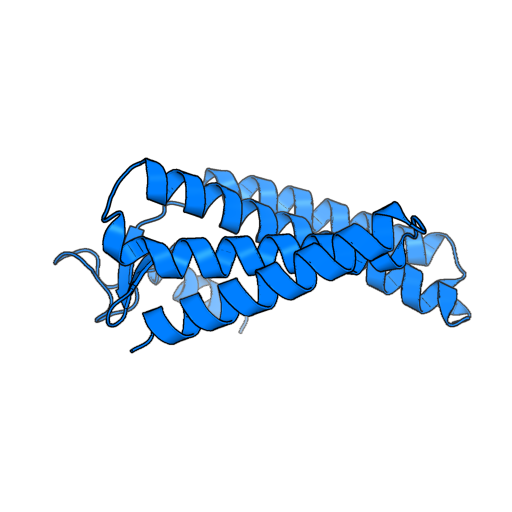-8.187 -14.045 1.00 88.69 128 CYS A N 1
ATOM 1037 C CA . CYS A 1 128 ? 8.083 -8.687 -15.022 1.00 88.69 128 CYS A CA 1
ATOM 1038 C C . CYS A 1 128 ? 7.666 -10.088 -14.585 1.00 88.69 128 CYS A C 1
ATOM 1040 O O . CYS A 1 128 ? 8.437 -11.043 -14.659 1.00 88.69 128 CYS A O 1
ATOM 1042 N N . TYR A 1 129 ? 6.437 -10.206 -14.084 1.00 84.69 129 TYR A N 1
ATOM 1043 C CA . TYR A 1 129 ? 5.877 -11.472 -13.628 1.00 84.69 129 TYR A CA 1
ATOM 1044 C C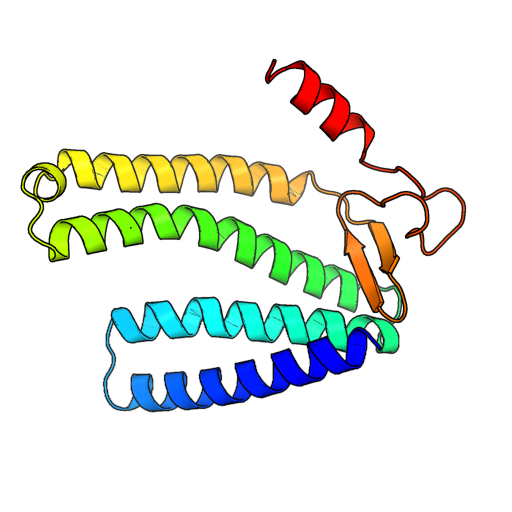 . TYR A 1 129 ? 4.671 -11.851 -14.482 1.00 84.69 129 TYR A C 1
ATOM 1046 O O . TYR A 1 129 ? 3.582 -11.277 -14.343 1.00 84.69 129 TYR A O 1
ATOM 1054 N N . GLY A 1 130 ? 4.874 -12.823 -15.376 1.00 84.38 130 GLY A N 1
ATOM 1055 C CA . GLY A 1 130 ? 3.906 -13.167 -16.415 1.00 84.38 130 GLY A CA 1
ATOM 1056 C C . GLY A 1 130 ? 3.571 -11.939 -17.265 1.00 84.38 130 GLY A C 1
ATOM 1057 O O . GLY A 1 130 ? 4.462 -11.273 -17.770 1.00 84.38 130 GLY A O 1
ATOM 1058 N N . GLU A 1 131 ? 2.283 -11.608 -17.346 1.00 84.38 131 GLU A N 1
ATOM 1059 C CA . GLU A 1 131 ? 1.762 -10.440 -18.080 1.00 84.38 131 GLU A CA 1
ATOM 1060 C C . GLU A 1 131 ? 1.730 -9.152 -17.230 1.00 84.38 131 GLU A C 1
ATOM 1062 O O . GLU A 1 131 ? 1.066 -8.186 -17.589 1.00 84.38 131 GLU A O 1
ATOM 1067 N N . THR A 1 132 ? 2.337 -9.139 -16.037 1.00 85.06 132 THR A N 1
ATOM 1068 C CA . THR A 1 132 ? 2.289 -7.972 -15.140 1.00 85.06 132 THR A CA 1
ATOM 1069 C C . THR A 1 132 ? 3.653 -7.326 -14.990 1.00 85.06 132 THR A C 1
ATOM 1071 O O . THR A 1 132 ? 4.636 -8.003 -14.697 1.00 85.06 132 THR A O 1
ATOM 1074 N N . LEU A 1 133 ? 3.677 -6.001 -15.116 1.00 88.56 133 LEU A N 1
ATOM 1075 C CA . LEU A 1 133 ? 4.808 -5.164 -14.743 1.00 88.56 133 LEU A CA 1
ATOM 1076 C C . LEU A 1 133 ? 4.594 -4.655 -13.318 1.00 88.56 133 LEU A C 1
ATOM 1078 O O . LEU A 1 133 ? 3.509 -4.168 -12.994 1.00 88.56 133 LEU A O 1
ATOM 1082 N N . ARG A 1 134 ? 5.606 -4.780 -12.458 1.00 88.69 134 ARG A N 1
ATOM 1083 C CA . ARG A 1 134 ? 5.551 -4.337 -11.059 1.00 88.69 134 ARG A CA 1
ATOM 1084 C C . ARG A 1 134 ? 6.892 -3.768 -10.643 1.00 88.69 134 ARG A C 1
ATOM 1086 O O . ARG A 1 134 ? 7.918 -4.359 -10.932 1.00 88.69 134 ARG A O 1
ATOM 1093 N N . TYR A 1 135 ? 6.880 -2.680 -9.891 1.00 88.38 135 TYR A N 1
ATOM 1094 C CA . TYR A 1 135 ? 8.068 -2.247 -9.167 1.00 88.38 135 TYR A CA 1
ATOM 1095 C C . TYR A 1 135 ? 8.163 -2.993 -7.831 1.00 88.38 135 TYR A C 1
ATOM 1097 O O . TYR A 1 135 ? 7.189 -3.043 -7.073 1.00 88.38 135 TYR A O 1
ATOM 1105 N N . VAL A 1 136 ? 9.323 -3.590 -7.567 1.00 86.88 136 VAL A N 1
ATOM 1106 C CA . VAL A 1 136 ? 9.616 -4.425 -6.395 1.00 86.88 136 VAL A CA 1
ATOM 1107 C C . VAL A 1 136 ? 10.932 -3.995 -5.753 1.00 86.88 136 VAL A C 1
ATOM 1109 O O . VAL A 1 136 ? 11.791 -3.415 -6.407 1.00 86.88 136 VAL A O 1
ATOM 1112 N N . THR A 1 137 ? 11.093 -4.279 -4.465 1.00 85.56 137 THR A N 1
ATOM 1113 C CA . THR A 1 137 ? 12.324 -3.971 -3.715 1.00 85.56 137 THR A CA 1
ATOM 1114 C C . THR A 1 137 ? 13.411 -5.026 -3.909 1.00 85.56 137 THR A C 1
ATOM 1116 O O . THR A 1 137 ? 14.592 -4.763 -3.713 1.00 85.56 137 THR A O 1
ATOM 1119 N N . GLN A 1 138 ? 13.005 -6.232 -4.303 1.00 84.31 138 GLN A N 1
ATOM 1120 C CA . GLN A 1 138 ? 13.879 -7.352 -4.619 1.00 84.31 138 GLN A CA 1
ATOM 1121 C C . GLN A 1 138 ? 13.369 -7.982 -5.902 1.00 84.31 138 GLN A C 1
ATOM 1123 O O . GLN A 1 138 ? 12.176 -8.274 -5.988 1.00 84.31 138 GLN A O 1
ATOM 1128 N N . VAL A 1 139 ? 14.248 -8.190 -6.877 1.00 84.75 139 VAL A N 1
ATOM 1129 C CA . VAL A 1 139 ? 13.898 -8.793 -8.166 1.00 84.75 139 VAL A CA 1
ATOM 1130 C C . VAL A 1 139 ? 14.216 -10.285 -8.101 1.00 84.75 139 VAL A C 1
ATOM 1132 O O . VAL A 1 139 ? 15.393 -10.658 -8.112 1.00 84.75 139 VAL A O 1
ATOM 1135 N N . PRO A 1 140 ? 13.207 -11.172 -8.028 1.00 82.50 140 PRO A N 1
ATOM 1136 C CA . PRO A 1 140 ? 13.460 -12.603 -8.028 1.00 82.50 140 PRO A CA 1
ATOM 1137 C C . PRO A 1 140 ? 14.080 -13.053 -9.352 1.00 82.50 140 PRO A C 1
ATOM 1139 O O . PRO A 1 140 ? 13.782 -12.509 -10.419 1.00 82.50 140 PRO A O 1
ATOM 1142 N N . ILE A 1 141 ? 14.916 -14.087 -9.285 1.00 82.44 141 ILE A N 1
ATOM 1143 C CA . ILE A 1 141 ? 15.520 -14.711 -10.467 1.00 82.44 141 ILE A CA 1
ATOM 1144 C C . ILE A 1 141 ? 14.401 -15.163 -11.421 1.00 82.44 141 ILE A C 1
ATOM 1146 O O . ILE A 1 141 ? 13.433 -15.799 -10.998 1.00 82.44 141 ILE A O 1
ATOM 1150 N N . GLY A 1 142 ? 14.516 -14.806 -12.703 1.00 81.94 142 GLY A N 1
ATOM 1151 C CA . GLY A 1 142 ? 13.501 -15.098 -13.722 1.00 81.94 142 GLY A CA 1
ATOM 1152 C C . GLY A 1 142 ? 12.290 -14.155 -13.731 1.00 81.94 142 GLY A C 1
ATOM 1153 O O . GLY A 1 142 ? 11.335 -14.418 -14.458 1.00 81.94 142 GLY A O 1
ATOM 1154 N N . GLN A 1 143 ? 12.307 -13.074 -12.943 1.00 85.44 143 GLN A N 1
ATOM 1155 C CA . GLN A 1 143 ? 11.287 -12.016 -12.966 1.00 85.44 143 GLN A CA 1
ATOM 1156 C C . GLN A 1 143 ? 11.861 -10.644 -13.339 1.00 85.44 143 GLN A C 1
ATOM 1158 O O . GLN A 1 143 ? 11.191 -9.632 -13.159 1.00 85.44 143 GLN A O 1
ATOM 1163 N N . ALA A 1 144 ? 13.096 -10.566 -13.833 1.00 85.00 144 ALA A N 1
ATOM 1164 C CA . ALA A 1 144 ? 13.668 -9.302 -14.283 1.00 85.00 144 ALA A CA 1
ATOM 1165 C C . ALA A 1 144 ? 13.052 -8.866 -15.621 1.00 85.00 144 ALA A C 1
ATOM 1167 O O . ALA A 1 144 ? 12.911 -9.673 -16.537 1.00 85.00 144 ALA A O 1
ATOM 1168 N N . CYS A 1 145 ? 12.709 -7.581 -15.748 1.00 84.12 145 CYS A N 1
ATOM 1169 C CA . CYS A 1 145 ? 12.278 -7.018 -17.033 1.00 84.12 145 CYS A CA 1
ATOM 1170 C C . CYS A 1 145 ? 13.448 -6.801 -18.001 1.00 84.12 145 CYS A C 1
ATOM 1172 O O . CYS A 1 145 ? 13.272 -6.881 -19.216 1.00 84.12 145 CYS A O 1
ATOM 1174 N N . THR A 1 146 ? 14.648 -6.548 -17.471 1.00 83.56 146 THR A N 1
ATOM 1175 C CA . THR A 1 146 ? 15.869 -6.334 -18.254 1.00 83.56 146 THR A CA 1
ATOM 1176 C C . THR A 1 146 ? 17.022 -7.206 -17.743 1.00 83.56 146 THR A C 1
ATOM 1178 O O . THR A 1 146 ? 17.130 -7.450 -16.535 1.00 83.56 146 THR A O 1
ATOM 1181 N N . PRO A 1 147 ? 17.904 -7.690 -18.642 1.00 80.12 147 PRO A N 1
ATOM 1182 C CA . PRO A 1 147 ? 19.084 -8.452 -18.245 1.00 80.12 147 PRO A CA 1
ATOM 1183 C C . PRO A 1 147 ? 19.969 -7.643 -17.290 1.00 80.12 147 PRO A C 1
ATOM 1185 O O . PRO A 1 147 ? 20.258 -6.477 -17.547 1.00 80.12 147 PRO A O 1
ATOM 1188 N N . GLY A 1 148 ? 20.419 -8.273 -16.203 1.00 77.69 148 GLY A N 1
ATOM 1189 C CA . GLY A 1 148 ? 21.272 -7.640 -15.189 1.00 77.69 148 GLY A CA 1
ATOM 1190 C C . GLY A 1 148 ? 20.539 -7.121 -13.949 1.00 77.69 148 GLY A C 1
ATOM 1191 O O . GLY A 1 148 ? 21.208 -6.754 -12.990 1.00 77.69 148 GLY A O 1
ATOM 1192 N N . LEU A 1 149 ? 19.199 -7.138 -13.925 1.00 79.75 149 LEU A N 1
ATOM 1193 C CA . LEU A 1 149 ? 18.416 -6.848 -12.712 1.00 79.75 149 LEU A CA 1
ATOM 1194 C C . LEU A 1 149 ? 18.100 -8.091 -11.865 1.00 79.75 149 LEU A C 1
ATOM 1196 O O . LEU A 1 149 ? 17.551 -7.972 -10.773 1.00 79.75 149 LEU A O 1
ATOM 1200 N N . GLU A 1 150 ? 18.416 -9.288 -12.354 1.00 81.81 150 GLU A N 1
ATOM 1201 C CA . GLU A 1 150 ? 18.110 -10.544 -11.664 1.00 81.81 150 GLU A CA 1
ATOM 1202 C C . GLU A 1 150 ? 18.862 -10.658 -10.333 1.00 81.81 150 GLU A C 1
ATOM 1204 O O . GLU A 1 150 ? 20.079 -10.501 -10.282 1.00 81.81 150 GLU A O 1
ATOM 1209 N N . GLY A 1 151 ? 18.139 -10.955 -9.250 1.00 77.75 151 GLY A N 1
ATOM 1210 C CA . GLY A 1 151 ? 18.733 -11.146 -7.924 1.00 77.75 151 GLY A CA 1
ATOM 1211 C C . GLY A 1 151 ? 19.083 -9.850 -7.185 1.00 77.75 151 GLY A C 1
ATOM 1212 O O . GLY A 1 151 ? 19.529 -9.912 -6.038 1.00 77.75 151 GLY A O 1
ATOM 1213 N N . ILE A 1 152 ? 18.839 -8.673 -7.776 1.00 80.69 152 ILE A N 1
ATOM 1214 C CA . ILE A 1 152 ? 19.045 -7.393 -7.088 1.00 80.69 152 ILE A CA 1
ATOM 1215 C C . ILE A 1 152 ? 18.141 -7.312 -5.853 1.00 80.69 152 ILE A C 1
ATOM 1217 O O . ILE A 1 152 ? 16.956 -7.651 -5.895 1.00 80.69 152 ILE A O 1
ATOM 1221 N N . GLY A 1 153 ? 18.722 -6.879 -4.733 1.00 68.81 153 GLY A N 1
ATOM 1222 C CA . GLY A 1 153 ? 18.040 -6.758 -3.444 1.00 68.81 153 GLY A CA 1
ATOM 1223 C C . GLY A 1 153 ? 17.913 -8.068 -2.652 1.00 68.81 153 GLY A C 1
ATOM 1224 O O . GLY A 1 153 ? 17.539 -8.011 -1.481 1.00 68.81 153 GLY A O 1
ATOM 1225 N N . GLN A 1 154 ? 18.258 -9.235 -3.220 1.00 65.25 154 GLN A N 1
ATOM 1226 C CA . GLN A 1 154 ? 18.216 -10.518 -2.494 1.00 65.25 154 GLN A CA 1
ATOM 1227 C C . GLN A 1 154 ? 19.361 -10.695 -1.477 1.00 65.25 154 GLN A C 1
ATOM 1229 O O . GLN A 1 154 ? 19.200 -11.449 -0.515 1.00 65.25 154 GLN A O 1
ATOM 1234 N N . GLU A 1 155 ? 20.479 -9.973 -1.626 1.00 58.66 155 GLU A N 1
ATOM 1235 C CA . GLU A 1 155 ? 21.637 -10.046 -0.712 1.00 58.66 155 GLU A CA 1
ATOM 1236 C C . GLU A 1 155 ? 21.281 -9.685 0.743 1.00 58.66 155 GLU A C 1
ATOM 1238 O O . GLU A 1 155 ? 21.787 -10.296 1.686 1.00 58.66 155 GLU A O 1
ATOM 1243 N N . TYR A 1 156 ? 20.346 -8.752 0.951 1.00 52.84 156 TYR A N 1
ATOM 1244 C CA . TYR A 1 156 ? 19.922 -8.331 2.292 1.00 52.84 156 TYR A CA 1
ATOM 1245 C C . TYR A 1 156 ? 19.077 -9.387 3.021 1.00 52.84 156 TYR A C 1
ATOM 1247 O O . TYR A 1 156 ? 19.116 -9.462 4.251 1.00 52.84 156 TYR A O 1
ATOM 1255 N N . LEU A 1 157 ? 18.331 -10.226 2.290 1.00 50.03 157 LEU A N 1
ATOM 1256 C CA . LEU A 1 157 ? 17.468 -11.248 2.890 1.00 50.03 157 LEU A CA 1
ATOM 1257 C C . LEU A 1 157 ? 18.286 -12.432 3.426 1.00 50.03 157 LEU A C 1
ATOM 1259 O O . LEU A 1 157 ? 17.991 -12.936 4.506 1.00 50.03 157 LEU A O 1
ATOM 1263 N N . GLN A 1 158 ? 19.353 -12.830 2.721 1.00 49.00 158 GLN A N 1
ATOM 1264 C CA . GLN A 1 158 ? 20.268 -13.876 3.195 1.00 49.00 158 GLN A CA 1
ATOM 1265 C C . GLN A 1 158 ? 20.965 -13.484 4.504 1.00 49.00 158 GLN A C 1
ATOM 1267 O O . GLN A 1 158 ? 21.107 -14.326 5.387 1.00 49.00 158 GLN A O 1
ATOM 1272 N N . LEU A 1 159 ? 21.341 -12.211 4.664 1.00 46.31 159 LEU A N 1
ATOM 1273 C CA . LEU A 1 159 ? 21.955 -11.697 5.894 1.00 46.31 159 LEU A CA 1
ATOM 1274 C C . LEU A 1 159 ? 20.968 -11.629 7.069 1.00 46.31 159 LEU A C 1
ATOM 1276 O O . LEU A 1 159 ? 21.310 -12.045 8.174 1.00 46.31 159 LEU A O 1
ATOM 1280 N N . LEU A 1 160 ? 19.736 -11.161 6.846 1.00 43.72 160 LEU A N 1
ATOM 1281 C CA . LEU A 1 160 ? 18.689 -11.129 7.879 1.00 43.72 160 LEU A CA 1
ATOM 1282 C C . LEU A 1 160 ? 18.276 -12.535 8.333 1.00 43.72 160 LEU A C 1
ATOM 1284 O O . LEU A 1 160 ? 18.058 -12.761 9.520 1.00 43.72 160 LEU A O 1
ATOM 1288 N N . GLN A 1 161 ? 18.227 -13.493 7.408 1.00 47.00 161 GLN A N 1
ATOM 1289 C CA . GLN A 1 161 ? 17.921 -14.892 7.707 1.00 47.00 161 GLN A CA 1
ATOM 1290 C C . GLN A 1 161 ? 19.069 -15.598 8.455 1.00 47.00 161 GLN A C 1
ATOM 1292 O O . GLN A 1 161 ? 18.809 -16.511 9.232 1.00 47.00 161 GLN A O 1
ATOM 1297 N N . TYR A 1 162 ? 20.314 -15.132 8.289 1.00 43.81 162 TYR A N 1
ATOM 1298 C CA . TYR A 1 162 ? 21.477 -15.562 9.079 1.00 43.81 162 TYR A CA 1
ATOM 1299 C C . TYR A 1 162 ? 21.511 -14.976 10.500 1.00 43.81 162 TYR A C 1
ATOM 1301 O O . TYR A 1 162 ? 22.090 -15.590 11.387 1.00 43.81 162 TYR A O 1
ATOM 1309 N N . PHE A 1 163 ? 20.918 -13.798 10.725 1.00 40.22 163 PHE A N 1
ATOM 1310 C CA . PHE A 1 163 ? 20.855 -13.146 12.045 1.00 40.22 163 PHE A CA 1
ATOM 1311 C C . PHE A 1 163 ? 19.663 -13.598 12.909 1.00 40.22 163 PHE A C 1
ATOM 1313 O O . PHE A 1 163 ? 19.633 -13.317 14.105 1.00 40.22 163 PHE A O 1
ATOM 1320 N N . LEU A 1 164 ? 18.670 -14.262 12.307 1.00 40.38 164 LEU A N 1
ATOM 1321 C CA . LEU A 1 164 ? 17.461 -14.781 12.966 1.00 40.38 164 LEU A CA 1
ATOM 1322 C C . LEU A 1 164 ? 17.543 -16.283 13.320 1.00 40.38 164 LEU A C 1
ATOM 1324 O O . LEU A 1 164 ? 16.539 -16.858 13.746 1.00 40.38 164 LEU A O 1
ATOM 1328 N N . HIS A 1 165 ? 18.722 -16.896 13.178 1.00 40.22 165 HIS A N 1
ATOM 1329 C CA . HIS A 1 165 ? 19.068 -18.240 13.655 1.00 40.22 165 HIS A CA 1
ATOM 1330 C C . HIS A 1 165 ? 20.210 -18.181 14.672 1.00 40.22 165 HIS A C 1
ATOM 1332 O O . HIS A 1 165 ? 20.226 -19.070 15.553 1.00 40.22 165 HIS A O 1
#

Radius of gyration: 19.27 Å; chains: 1; bounding box: 48×27×52 Å

Sequence (165 aa):
MITIGYIFIAFLAAACLVYAAQAYLKRPNKMLLLILCPTSLLWFDSFVIAIGQFLGEGNLFLIATYIRYSAHWLMLPLFFIVAGMILRGADFEFASNKYVMGLFYILAVFFIIEDFRHIFIIDFYPACYGETLRYVTQVPIGQACTPGLEGIGQEYLQLLQYFLH

Secondary structure (DSSP, 8-state):
-HHHHHHHHHHHHHHHHHHHHHHHHHS--HHHHHHHHHHHHHHHHHHHHHHHHHH-SSHHHHHHHHHHHHHHHHHHHHHHHHHHHHHHHTT-TTTTSHHHHHHHHHHHHHHHHHHHHHHTT---EEEEETTEEEEESS--TT-BSSTT-TTTTTHHHHHHHHH--

pLDDT: mean 84.03, std 11.2, range [40.22, 95.12]